Protein AF-A0A6L9QGD1-F1 (afdb_monomer)

Sequence (115 aa):
MTGPATRADLLSLTPDALAALANRGLVKRAAKDLDAGGGPAITAAPDGGIAGTFPDGTETCLPAGAGLEAATCSCAATGTCRHRICLVLAYQRTAAPAAEPDAEPEAEPEAPGAA

Radius of gyration: 17.48 Å; Cα contacts (8 Å, |Δi|>4): 150; chains: 1; bounding box: 62×41×40 Å

Organism: NCBI:txid453573

pLDDT: mean 80.17, std 17.99, range [36.47, 94.69]

InterPro domains:
  IPR007527 Zinc finger, SWIM-type [PS50966] (58-92)

Mean predicted aligned error: 9.85 Å

Solvent-accessible surface area (backbone atoms only — not comparable to full-atom values): 7129 Å² total; per-residue (Å²): 135,84,63,90,60,75,57,58,73,61,62,65,58,43,75,65,56,50,21,71,75,58,36,59,72,41,48,57,46,20,50,51,38,39,74,70,68,64,44,48,56,75,44,79,44,96,82,40,24,41,35,25,43,30,91,88,71,41,42,29,38,32,50,48,100,48,60,78,87,68,38,46,58,73,52,95,60,94,61,86,44,45,64,57,51,26,42,49,56,50,49,39,62,73,68,41,82,69,81,71,78,81,76,78,80,77,83,84,81,90,76,82,89,85,136

Nearest PDB structures (fol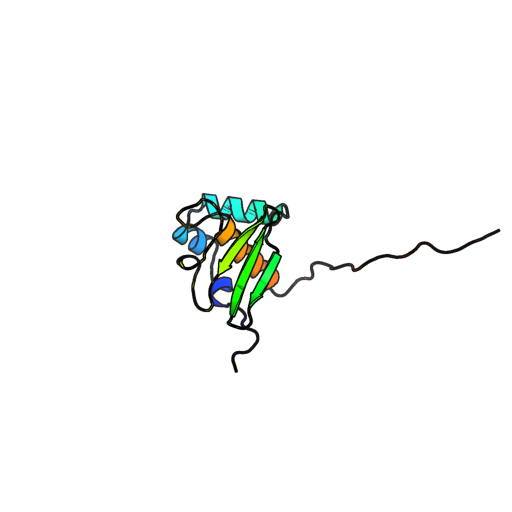dseek):
  4jpd-assembly1_A  TM=3.411E-01  e=5.677E-01  Burkholderia cenocepacia J2315
  2bsj-assembly1_B  TM=5.656E-01  e=4.329E+00  Yersinia enterocolitica
  6ugh-assembly1_B  TM=4.009E-01  e=3.579E+00  Homo sapiens
  2bsi-assembly1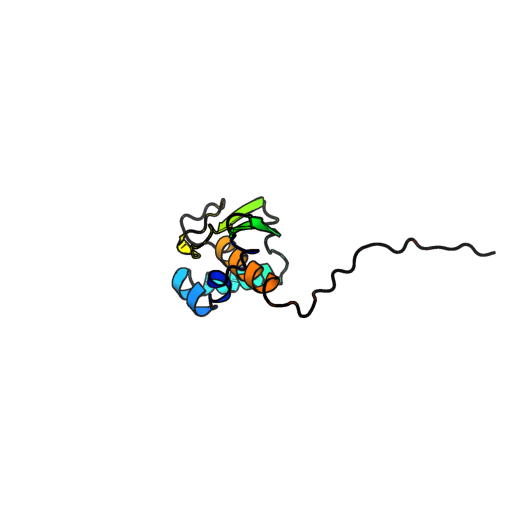_B  TM=5.046E-01  e=6.752E+00  Yersinia enterocolitica

Secondary structure (DSSP, 8-state):
---S---HHHHT--HHHHHHHS-HHHHHHHHHHHHTT-PPEEEE-TTS-EEEE-TTS-EEEE-TT--GGG-EESSS-SS--HHHHHHHHHHHHHHS--S----------------

Foldseek 3Di:
DCPQDPPVVLLPQDLVNVCVQPNNVLLVVLVVCVVVVQAFDWDQDPQRKIWTATPVRKIKIGGHPDDLQPIDIPDPDPGRGSNSSNSSVVSNQVSPPDPDPPPPDDDDDDDDDDD

Structure (mmCIF, N/CA/C/O backbone):
data_AF-A0A6L9QGD1-F1
#
_entry.id   AF-A0A6L9QGD1-F1
#
loop_
_atom_site.group_PDB
_atom_site.id
_atom_site.type_symbol
_atom_site.label_atom_id
_atom_site.label_alt_id
_atom_site.label_comp_id
_atom_site.label_asym_id
_atom_site.label_entity_id
_atom_site.label_seq_id
_atom_site.pdbx_PDB_ins_code
_atom_site.Cartn_x
_atom_site.Cartn_y
_atom_site.Cartn_z
_atom_site.occupancy
_atom_site.B_iso_or_equiv
_atom_site.auth_seq_id
_atom_site.auth_comp_id
_atom_site.auth_asym_id
_atom_site.auth_atom_id
_atom_site.pdbx_PDB_model_num
ATOM 1 N N . MET A 1 1 ? -7.883 -2.935 25.599 1.00 39.00 1 MET A N 1
ATOM 2 C CA . MET A 1 1 ? -6.556 -3.523 25.332 1.00 39.00 1 MET A CA 1
ATOM 3 C C . MET A 1 1 ? -6.607 -4.097 23.927 1.00 39.00 1 MET A C 1
ATOM 5 O O . MET A 1 1 ? -6.989 -5.246 23.758 1.00 39.00 1 MET A O 1
ATOM 9 N N . THR A 1 2 ? -6.379 -3.256 22.918 1.00 45.38 2 THR A N 1
ATOM 10 C CA . THR A 1 2 ? -6.384 -3.688 21.515 1.00 45.38 2 THR A CA 1
ATOM 11 C C . THR A 1 2 ? -5.089 -4.457 21.296 1.00 45.38 2 THR A C 1
ATOM 13 O O . THR A 1 2 ? -4.013 -3.884 21.443 1.00 45.38 2 THR A O 1
ATOM 16 N N . GLY A 1 3 ? -5.198 -5.772 21.085 1.00 41.16 3 GLY A N 1
ATOM 17 C CA . GLY A 1 3 ? -4.058 -6.643 20.788 1.00 41.16 3 GLY A CA 1
ATOM 18 C C . GLY A 1 3 ? -3.307 -6.189 19.529 1.00 41.16 3 GLY A C 1
ATOM 19 O O . GLY A 1 3 ? -3.805 -5.304 18.831 1.00 41.16 3 GLY A O 1
ATOM 20 N N . PRO A 1 4 ? -2.127 -6.767 19.234 1.00 49.53 4 PRO A N 1
ATOM 21 C CA . PRO A 1 4 ? -1.283 -6.346 18.115 1.00 49.53 4 PRO A CA 1
ATOM 22 C C . PRO A 1 4 ? -2.121 -6.350 16.835 1.00 49.53 4 PRO A C 1
ATOM 24 O O . PRO A 1 4 ? -2.580 -7.401 16.385 1.00 49.53 4 PRO A O 1
ATOM 27 N N . ALA A 1 5 ? -2.432 -5.149 16.344 1.00 60.94 5 ALA A N 1
ATOM 28 C CA . ALA A 1 5 ? -3.564 -4.927 15.460 1.00 60.94 5 ALA A CA 1
ATOM 29 C C . ALA A 1 5 ? -3.230 -5.417 14.050 1.00 60.94 5 ALA A C 1
ATOM 31 O O . ALA A 1 5 ? -2.750 -4.672 13.197 1.00 60.94 5 ALA A O 1
ATOM 32 N N . THR A 1 6 ? -3.481 -6.699 13.806 1.00 74.62 6 THR A N 1
ATOM 33 C CA . THR A 1 6 ? -3.590 -7.228 12.452 1.00 74.62 6 THR A CA 1
ATOM 34 C C . THR A 1 6 ? -4.725 -6.480 11.753 1.00 74.62 6 THR A C 1
ATOM 36 O O . THR A 1 6 ? -5.888 -6.540 12.156 1.00 74.62 6 THR A O 1
ATOM 39 N N . ARG A 1 7 ? -4.379 -5.709 10.720 1.00 84.06 7 ARG A N 1
ATOM 40 C CA . ARG A 1 7 ? -5.313 -4.903 9.927 1.00 84.06 7 ARG A CA 1
ATOM 41 C C . ARG A 1 7 ? -6.076 -5.807 8.969 1.00 84.06 7 ARG A C 1
ATOM 43 O O . ARG A 1 7 ? -5.760 -5.895 7.784 1.00 84.06 7 ARG A O 1
ATOM 50 N N . ALA A 1 8 ? -7.063 -6.524 9.502 1.00 83.62 8 ALA A N 1
ATOM 51 C CA . ALA A 1 8 ? -7.911 -7.433 8.733 1.00 83.62 8 ALA A CA 1
ATOM 52 C C . ALA A 1 8 ? -8.630 -6.720 7.573 1.00 83.62 8 ALA A C 1
ATOM 54 O O . ALA A 1 8 ? -8.834 -7.312 6.516 1.00 83.62 8 ALA A O 1
ATOM 55 N N . ASP A 1 9 ? -8.942 -5.433 7.739 1.00 86.12 9 ASP A N 1
ATOM 56 C CA . ASP A 1 9 ? -9.468 -4.565 6.688 1.00 86.12 9 ASP A CA 1
ATOM 57 C C . ASP A 1 9 ? -8.516 -4.487 5.488 1.00 86.12 9 ASP A C 1
ATOM 59 O O . ASP A 1 9 ? -8.946 -4.706 4.357 1.00 86.12 9 ASP A O 1
ATOM 63 N N . LEU A 1 10 ? -7.213 -4.297 5.718 1.00 86.19 10 LEU A N 1
ATOM 64 C CA . LEU A 1 10 ? -6.213 -4.327 4.651 1.00 86.19 10 LEU A CA 1
ATOM 65 C C . LEU A 1 10 ? -6.050 -5.722 4.047 1.00 86.19 10 LEU A C 1
ATOM 67 O O . LEU A 1 10 ? -5.909 -5.839 2.834 1.00 86.19 10 LEU A O 1
ATOM 71 N N . LEU A 1 11 ? -6.094 -6.778 4.862 1.00 87.44 11 LEU A N 1
ATOM 72 C CA . LEU A 1 11 ? -5.971 -8.163 4.386 1.00 87.44 11 LEU A CA 1
ATOM 73 C C . LEU A 1 11 ? -7.157 -8.605 3.524 1.00 87.44 11 LEU A C 1
ATOM 75 O O . LEU A 1 11 ? -7.002 -9.450 2.648 1.00 87.44 11 LEU A O 1
ATOM 79 N N . SER A 1 12 ? -8.326 -8.001 3.734 1.00 87.38 12 SER A N 1
ATOM 80 C CA . SER A 1 12 ? -9.536 -8.272 2.957 1.00 87.38 12 SER A CA 1
ATOM 81 C C . SER A 1 12 ? -9.554 -7.610 1.572 1.00 87.38 12 SER A C 1
ATOM 83 O O . SER A 1 12 ? -10.383 -7.964 0.730 1.00 87.38 12 SER A O 1
ATOM 85 N N . LEU A 1 13 ? -8.650 -6.655 1.307 1.00 88.38 13 LEU A N 1
ATOM 86 C CA . LEU A 1 13 ? -8.605 -5.932 0.036 1.00 88.38 13 LEU A CA 1
ATOM 87 C C . LEU A 1 13 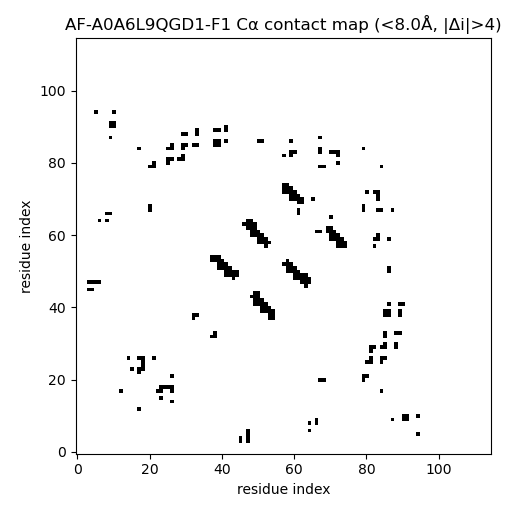? -8.107 -6.835 -1.096 1.00 88.38 13 LEU A C 1
ATOM 89 O O . LEU A 1 13 ? -6.918 -7.125 -1.221 1.00 88.38 13 LEU A O 1
ATOM 93 N N . THR A 1 14 ? -9.021 -7.235 -1.975 1.00 88.88 14 THR A N 1
ATOM 94 C CA . THR A 1 14 ? -8.683 -8.015 -3.168 1.00 88.88 14 THR A CA 1
ATOM 95 C C . THR A 1 14 ? -8.040 -7.140 -4.255 1.00 88.88 14 THR A C 1
ATOM 97 O O . THR A 1 14 ? -8.239 -5.920 -4.278 1.00 88.88 14 THR A O 1
ATOM 100 N N . PRO A 1 15 ? -7.319 -7.735 -5.224 1.00 86.69 15 PRO A N 1
ATOM 101 C CA . PRO A 1 15 ? -6.781 -6.995 -6.365 1.00 86.69 15 PRO A CA 1
ATOM 102 C C . PRO A 1 15 ? -7.845 -6.217 -7.153 1.00 86.69 15 PRO A C 1
ATOM 104 O O . PRO A 1 15 ? -7.571 -5.110 -7.614 1.00 86.69 15 PRO A O 1
ATOM 107 N N . ASP A 1 16 ? -9.058 -6.762 -7.294 1.00 88.81 16 ASP A N 1
ATOM 108 C CA . ASP A 1 16 ? -10.168 -6.065 -7.951 1.00 88.81 16 ASP A CA 1
ATOM 109 C C . ASP A 1 16 ? -10.727 -4.923 -7.086 1.00 88.81 16 ASP A C 1
ATOM 111 O O . ASP A 1 16 ? -11.021 -3.859 -7.629 1.00 88.81 16 ASP A O 1
ATOM 115 N N . ALA A 1 17 ? -10.784 -5.071 -5.755 1.00 90.25 17 ALA A N 1
ATOM 116 C CA . ALA A 1 17 ? -11.155 -3.973 -4.855 1.00 90.25 17 ALA A CA 1
ATOM 117 C C . ALA A 1 17 ? -10.142 -2.817 -4.926 1.00 90.25 17 ALA A C 1
ATOM 119 O O . ALA A 1 17 ? -10.521 -1.657 -5.086 1.00 90.25 17 ALA A O 1
ATOM 120 N N . LEU A 1 18 ? -8.841 -3.125 -4.911 1.00 90.19 18 LEU A N 1
ATOM 12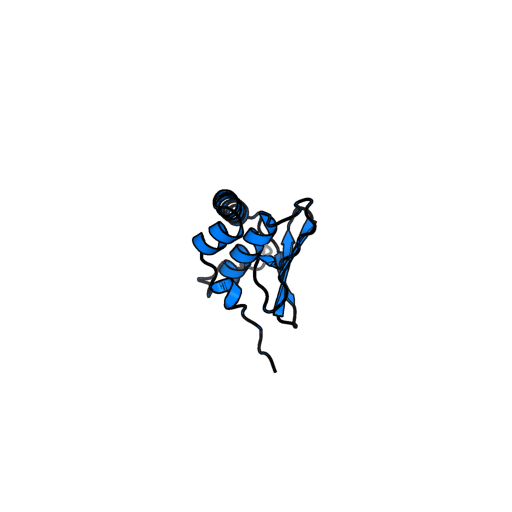1 C CA . LEU A 1 18 ? -7.781 -2.132 -5.116 1.00 90.19 18 LEU A CA 1
ATOM 122 C C . LEU A 1 18 ? -7.871 -1.478 -6.502 1.00 90.19 18 LEU A C 1
ATOM 124 O O . LEU A 1 18 ? -7.625 -0.280 -6.649 1.00 90.19 18 LEU A O 1
ATOM 128 N N . ALA A 1 19 ? -8.230 -2.250 -7.531 1.00 91.56 19 ALA A N 1
ATOM 129 C CA . ALA A 1 19 ? -8.397 -1.729 -8.882 1.00 91.56 19 ALA A CA 1
ATOM 130 C C . ALA A 1 19 ? -9.604 -0.788 -8.999 1.00 91.56 19 ALA A C 1
ATOM 132 O O . ALA A 1 19 ? -9.515 0.168 -9.766 1.00 91.56 19 ALA A O 1
ATOM 133 N N . ALA A 1 20 ? -10.679 -1.040 -8.245 1.00 90.31 20 ALA A N 1
ATOM 134 C CA . ALA A 1 20 ? -11.859 -0.183 -8.174 1.00 90.31 20 ALA A CA 1
ATOM 135 C C . ALA A 1 20 ? -11.597 1.125 -7.405 1.00 90.31 20 ALA A C 1
ATOM 137 O O . ALA A 1 20 ? -12.087 2.172 -7.815 1.00 90.31 20 ALA A O 1
ATOM 138 N N . LEU A 1 21 ? -10.799 1.079 -6.331 1.00 87.38 21 LEU A N 1
ATOM 139 C CA . LEU A 1 21 ? -10.432 2.257 -5.524 1.00 87.38 21 LEU A CA 1
ATOM 140 C C . LEU A 1 21 ? -9.369 3.150 -6.181 1.00 87.38 21 LEU A C 1
ATOM 142 O O . LEU A 1 21 ? -9.263 4.338 -5.880 1.00 87.38 21 LEU A O 1
ATOM 146 N N . ALA A 1 22 ? -8.527 2.569 -7.032 1.00 87.50 22 ALA A N 1
ATOM 147 C CA . ALA A 1 22 ? -7.452 3.272 -7.714 1.00 87.50 22 ALA A CA 1
ATOM 148 C C . ALA A 1 22 ? -7.617 3.142 -9.226 1.00 87.50 22 ALA A C 1
ATOM 150 O O . ALA A 1 22 ? -8.364 3.889 -9.838 1.00 87.50 22 ALA A O 1
ATOM 151 N N . ASN A 1 23 ? -6.873 2.214 -9.831 1.00 89.56 23 ASN A N 1
ATOM 152 C CA . ASN A 1 23 ? -6.961 1.821 -11.230 1.00 89.56 23 ASN A CA 1
ATOM 153 C C . ASN A 1 23 ? -6.198 0.506 -11.416 1.00 89.56 23 ASN A C 1
ATOM 155 O O . ASN A 1 23 ? -5.099 0.341 -10.876 1.00 89.56 23 ASN A O 1
ATOM 159 N N . ARG A 1 24 ? -6.692 -0.397 -12.274 1.00 91.56 24 ARG A N 1
ATOM 160 C CA . ARG A 1 24 ? -6.057 -1.711 -12.530 1.00 91.56 24 ARG A CA 1
ATOM 161 C C . ARG A 1 24 ? -4.584 -1.600 -12.955 1.00 91.56 24 ARG A C 1
ATOM 163 O O . ARG A 1 24 ? -3.761 -2.432 -12.584 1.00 91.56 24 ARG A O 1
ATOM 170 N N . GLY A 1 25 ? -4.234 -0.551 -13.705 1.00 93.38 25 GLY A N 1
ATOM 171 C CA . GLY A 1 25 ? -2.856 -0.285 -14.135 1.00 93.38 25 GLY A CA 1
ATOM 172 C C . GLY A 1 25 ? -1.917 0.179 -13.014 1.00 93.38 25 GLY A C 1
ATOM 173 O O . GLY A 1 25 ? -0.710 -0.038 -13.110 1.00 93.38 25 GLY A O 1
ATOM 174 N N . LEU A 1 26 ? -2.435 0.808 -11.954 1.00 91.38 26 LEU A N 1
ATOM 175 C CA . LEU A 1 26 ? -1.638 1.159 -10.774 1.00 91.38 26 LEU A CA 1
ATOM 176 C C . LEU A 1 26 ? -1.385 -0.075 -9.911 1.00 91.38 26 LEU A C 1
ATOM 178 O O . LEU A 1 26 ? -0.247 -0.292 -9.514 1.00 91.38 26 LEU A O 1
ATOM 182 N N . VAL A 1 27 ? -2.404 -0.918 -9.714 1.00 93.25 27 VAL A N 1
ATOM 183 C CA . VAL A 1 27 ? -2.279 -2.173 -8.955 1.00 93.25 27 VAL A CA 1
ATOM 184 C C . VAL A 1 27 ? -1.233 -3.095 -9.575 1.00 93.25 27 VAL A C 1
ATOM 186 O O . VAL A 1 27 ? -0.326 -3.545 -8.885 1.00 93.25 27 VAL A O 1
ATOM 189 N N . LYS A 1 28 ? -1.291 -3.311 -10.896 1.00 93.31 28 LYS A N 1
ATOM 190 C CA . LYS A 1 28 ? -0.301 -4.142 -11.602 1.00 93.31 28 LYS A CA 1
ATOM 191 C C . LYS A 1 28 ? 1.128 -3.612 -11.474 1.00 93.31 28 LYS A C 1
ATOM 193 O O . LYS A 1 28 ? 2.052 -4.400 -11.321 1.00 93.31 28 LYS A O 1
ATOM 198 N N . ARG A 1 29 ? 1.314 -2.290 -11.567 1.00 91.38 29 ARG A N 1
ATOM 199 C CA . ARG A 1 29 ? 2.640 -1.669 -11.429 1.00 91.38 29 ARG A CA 1
ATOM 200 C C . ARG A 1 29 ? 3.157 -1.761 -9.999 1.00 91.38 29 ARG A C 1
ATOM 202 O O . ARG A 1 29 ? 4.285 -2.180 -9.820 1.00 91.38 29 ARG A O 1
ATOM 209 N N . ALA A 1 30 ? 2.316 -1.469 -9.010 1.00 92.44 30 ALA A N 1
ATOM 210 C CA . ALA A 1 30 ? 2.665 -1.606 -7.599 1.00 92.44 30 ALA A CA 1
ATOM 211 C C . ALA A 1 30 ? 3.068 -3.045 -7.239 1.00 92.44 30 ALA A C 1
ATOM 213 O O . ALA A 1 30 ? 4.083 -3.237 -6.583 1.00 92.44 30 ALA A O 1
ATOM 214 N N . ALA A 1 31 ? 2.320 -4.048 -7.714 1.00 91.75 31 ALA A N 1
ATOM 215 C CA . ALA A 1 31 ? 2.673 -5.454 -7.522 1.00 91.75 31 ALA A CA 1
ATOM 216 C C . ALA A 1 31 ? 4.028 -5.793 -8.161 1.00 91.75 31 ALA A C 1
ATOM 218 O O . ALA A 1 31 ? 4.885 -6.368 -7.505 1.00 91.75 31 ALA A O 1
ATOM 219 N N . LYS A 1 32 ? 4.253 -5.358 -9.408 1.00 92.19 32 LYS A N 1
ATOM 220 C CA . LYS A 1 32 ? 5.520 -5.590 -10.110 1.00 92.19 32 LYS A CA 1
ATOM 221 C C . LYS A 1 32 ? 6.710 -4.917 -9.417 1.00 92.19 32 LYS A C 1
ATOM 223 O O . LYS A 1 32 ? 7.771 -5.524 -9.334 1.00 92.19 32 LYS A O 1
ATOM 228 N N . ASP A 1 33 ? 6.542 -3.686 -8.940 1.00 89.75 33 ASP A N 1
ATOM 229 C CA . ASP A 1 33 ? 7.584 -2.960 -8.205 1.00 89.75 33 ASP A CA 1
ATOM 230 C C . ASP A 1 33 ? 7.909 -3.676 -6.886 1.00 89.75 33 ASP A C 1
ATOM 232 O O . ASP A 1 33 ? 9.077 -3.831 -6.540 1.00 89.75 33 ASP A O 1
ATOM 236 N N . LEU A 1 34 ? 6.884 -4.178 -6.189 1.00 90.12 34 LEU A N 1
ATOM 237 C CA . LEU A 1 34 ? 7.043 -4.970 -4.972 1.00 90.12 34 LEU A CA 1
ATOM 238 C C . LEU A 1 34 ? 7.768 -6.299 -5.236 1.00 90.12 34 LEU A C 1
ATOM 240 O O . LEU A 1 34 ? 8.682 -6.649 -4.496 1.00 90.12 34 LEU A O 1
ATOM 244 N N . ASP A 1 35 ? 7.404 -7.014 -6.303 1.00 89.94 35 ASP A N 1
ATOM 245 C CA . ASP A 1 35 ? 8.071 -8.254 -6.727 1.00 89.94 35 ASP A CA 1
ATOM 246 C C . ASP A 1 35 ? 9.524 -8.027 -7.157 1.00 89.94 35 ASP A C 1
ATOM 248 O O . ASP A 1 35 ? 10.366 -8.905 -6.988 1.00 89.94 35 ASP A O 1
ATOM 252 N N . ALA A 1 36 ? 9.837 -6.841 -7.679 1.00 90.06 36 ALA A N 1
ATOM 253 C CA . ALA A 1 36 ? 11.193 -6.440 -8.034 1.00 90.06 36 ALA A CA 1
ATOM 254 C C . ALA A 1 36 ? 12.042 -6.000 -6.822 1.00 90.06 36 ALA A C 1
ATOM 256 O O . ALA A 1 36 ? 13.166 -5.540 -7.011 1.00 90.06 36 ALA A O 1
ATOM 257 N N . GLY A 1 37 ? 11.518 -6.095 -5.594 1.00 87.62 37 GLY A N 1
ATOM 258 C CA . GLY A 1 37 ? 12.214 -5.664 -4.378 1.00 87.62 37 GLY A CA 1
ATOM 259 C C . GLY A 1 37 ? 12.139 -4.157 -4.107 1.00 87.62 37 GLY A C 1
ATOM 260 O O . GLY A 1 37 ? 12.763 -3.673 -3.170 1.00 87.62 37 GLY A O 1
ATOM 261 N N . GLY A 1 38 ? 11.346 -3.402 -4.873 1.00 87.56 38 GLY A N 1
ATOM 262 C CA . GLY A 1 38 ? 11.077 -1.974 -4.656 1.00 87.56 38 GLY A CA 1
ATOM 263 C C . GLY A 1 38 ? 9.987 -1.698 -3.613 1.00 87.56 38 GLY A C 1
ATOM 264 O O . GLY A 1 38 ? 9.314 -0.667 -3.682 1.00 87.56 38 GLY A O 1
ATOM 265 N N . GLY A 1 39 ? 9.751 -2.640 -2.698 1.00 88.75 39 GLY A N 1
ATOM 266 C CA . GLY A 1 39 ? 8.747 -2.523 -1.645 1.00 88.75 39 GLY A CA 1
ATOM 267 C C . GLY A 1 39 ? 9.144 -1.540 -0.537 1.00 88.75 39 GLY A C 1
ATOM 268 O O . GLY A 1 39 ? 10.325 -1.231 -0.376 1.00 88.75 39 GLY A O 1
ATOM 269 N N . PRO A 1 40 ? 8.173 -1.042 0.246 1.00 93.00 40 PRO A N 1
ATOM 270 C CA . PRO A 1 40 ? 8.461 -0.232 1.420 1.00 93.00 40 PRO A CA 1
ATOM 271 C C . PRO A 1 40 ? 8.895 -1.088 2.616 1.00 93.00 40 PRO A C 1
ATOM 273 O O . PRO A 1 40 ? 8.408 -2.203 2.805 1.00 93.00 40 PRO A O 1
ATOM 276 N N . ALA A 1 41 ? 9.726 -0.517 3.484 1.00 91.75 41 ALA A N 1
ATOM 277 C CA . ALA A 1 41 ? 9.917 -1.008 4.841 1.00 91.75 41 ALA A CA 1
ATOM 278 C C . ALA A 1 41 ? 8.663 -0.690 5.668 1.00 91.75 41 ALA A C 1
ATOM 280 O O . ALA A 1 41 ? 8.301 0.480 5.821 1.00 91.75 41 ALA A O 1
ATOM 281 N N . ILE A 1 42 ? 7.978 -1.728 6.152 1.00 90.94 42 ILE A N 1
ATOM 282 C CA . ILE A 1 42 ? 6.705 -1.600 6.867 1.00 90.94 42 ILE A CA 1
ATOM 283 C C . ILE A 1 42 ? 6.949 -1.446 8.364 1.00 90.94 42 ILE A C 1
ATOM 285 O O . ILE A 1 42 ? 7.604 -2.282 8.982 1.00 90.94 42 ILE A O 1
ATOM 289 N N . THR A 1 43 ? 6.317 -0.436 8.953 1.00 89.81 43 THR A N 1
ATOM 290 C CA . THR A 1 43 ? 6.311 -0.192 10.394 1.00 89.81 43 THR A CA 1
ATOM 291 C C . THR A 1 43 ? 4.871 -0.126 10.884 1.00 89.81 43 THR A C 1
ATOM 293 O O . THR A 1 43 ? 4.107 0.753 10.481 1.00 89.81 43 THR A O 1
ATOM 296 N N . ALA A 1 44 ? 4.486 -1.053 11.760 1.00 87.25 44 ALA A N 1
ATOM 297 C CA . ALA A 1 44 ? 3.190 -1.014 12.427 1.00 87.25 44 ALA A CA 1
ATOM 298 C C . ALA A 1 44 ? 3.269 -0.117 13.669 1.00 87.25 44 ALA A C 1
ATOM 300 O O . ALA A 1 44 ? 4.085 -0.339 14.564 1.00 87.25 44 ALA A O 1
ATOM 301 N N . ALA A 1 45 ? 2.419 0.900 13.717 1.00 84.00 45 ALA A N 1
ATOM 302 C CA . ALA A 1 45 ? 2.290 1.798 14.847 1.00 84.00 45 ALA A CA 1
ATOM 303 C C . ALA A 1 45 ? 1.388 1.179 15.939 1.00 84.00 45 ALA A C 1
ATOM 305 O O . ALA A 1 45 ? 0.492 0.381 15.642 1.00 84.00 45 ALA A O 1
ATOM 306 N N . PRO A 1 46 ? 1.606 1.523 17.223 1.00 77.50 46 PRO A N 1
ATOM 307 C CA . PRO A 1 46 ? 0.874 0.937 18.352 1.00 77.50 46 PRO A CA 1
ATOM 308 C C . PRO A 1 46 ? -0.612 1.328 18.397 1.00 77.50 46 PRO A C 1
ATOM 310 O O . PRO A 1 46 ? -1.402 0.674 19.072 1.00 77.50 46 PRO A O 1
ATOM 313 N N . ASP A 1 47 ? -0.997 2.381 17.679 1.00 80.94 47 ASP A N 1
ATOM 314 C CA . ASP A 1 47 ? -2.382 2.803 17.464 1.00 80.94 47 ASP A CA 1
ATOM 315 C C . ASP A 1 47 ? -3.105 1.975 16.382 1.00 80.94 47 ASP A C 1
ATOM 317 O O . ASP A 1 47 ? -4.313 2.124 16.201 1.00 80.94 47 ASP A O 1
ATOM 321 N N . GLY A 1 48 ? -2.388 1.082 15.686 1.00 82.06 48 GLY A N 1
ATOM 322 C CA . GLY A 1 48 ? -2.889 0.274 14.574 1.00 82.06 48 GLY A CA 1
ATOM 323 C C . GLY A 1 48 ? -2.676 0.906 13.196 1.00 82.06 48 GLY A C 1
ATOM 324 O O . GLY A 1 48 ? -3.178 0.373 12.206 1.00 82.06 48 GLY A O 1
ATOM 325 N N . GLY A 1 49 ? -1.962 2.032 13.104 1.00 89.12 49 GLY A N 1
ATOM 326 C CA . GLY A 1 49 ? -1.542 2.610 11.831 1.00 89.12 49 GLY A CA 1
ATOM 327 C C . GLY A 1 49 ? -0.433 1.786 11.172 1.00 89.12 49 GLY A C 1
ATOM 328 O O . GLY A 1 49 ? 0.378 1.163 11.850 1.00 89.12 49 GLY A O 1
ATOM 329 N N . ILE A 1 50 ? -0.374 1.783 9.842 1.00 91.44 50 ILE A N 1
ATOM 330 C CA . ILE A 1 50 ? 0.698 1.133 9.080 1.00 91.44 50 ILE A CA 1
ATOM 331 C C . ILE A 1 50 ? 1.454 2.202 8.296 1.00 91.44 50 ILE A C 1
ATOM 333 O O . ILE A 1 50 ? 0.882 2.855 7.426 1.00 91.44 50 ILE A O 1
ATOM 337 N N . ALA A 1 51 ? 2.737 2.376 8.586 1.00 92.19 51 ALA A N 1
ATOM 338 C CA . ALA A 1 51 ? 3.628 3.247 7.834 1.00 92.19 51 ALA A CA 1
ATOM 339 C C . ALA A 1 51 ? 4.530 2.421 6.909 1.00 92.19 51 ALA A C 1
ATOM 341 O O . ALA A 1 51 ? 4.860 1.273 7.204 1.00 92.19 51 ALA A O 1
ATOM 342 N N . GLY A 1 52 ? 4.917 3.008 5.782 1.00 93.06 52 GLY A N 1
ATOM 343 C CA . GLY A 1 52 ? 5.788 2.406 4.786 1.00 93.06 52 GLY A CA 1
ATOM 344 C C . GLY A 1 52 ? 6.793 3.411 4.253 1.00 93.06 52 GLY A C 1
ATOM 345 O O . GLY A 1 52 ? 6.382 4.420 3.674 1.00 93.06 52 GLY A O 1
ATOM 346 N N . THR A 1 53 ? 8.081 3.113 4.392 1.00 94.69 53 THR A N 1
ATOM 347 C CA . THR A 1 53 ? 9.171 3.940 3.855 1.00 94.69 53 THR A CA 1
ATOM 348 C C . THR A 1 53 ? 9.804 3.243 2.659 1.00 94.69 53 THR A C 1
ATOM 350 O O . THR A 1 53 ? 10.331 2.140 2.778 1.00 94.69 53 THR A O 1
ATOM 353 N N . PHE A 1 54 ? 9.730 3.870 1.491 1.00 92.56 54 PHE A N 1
ATOM 354 C CA . PHE A 1 54 ? 10.296 3.354 0.249 1.00 92.56 54 PHE A CA 1
ATOM 355 C C . PHE A 1 54 ? 11.789 3.687 0.129 1.00 92.56 54 PHE A C 1
ATOM 357 O O . PHE A 1 54 ? 12.246 4.689 0.683 1.00 92.56 54 PHE A O 1
ATOM 364 N N . PRO A 1 55 ? 12.556 2.905 -0.653 1.00 87.94 55 PRO A N 1
ATOM 365 C CA . PRO A 1 55 ? 13.977 3.173 -0.893 1.00 87.94 55 PRO A CA 1
ATOM 366 C C . PRO A 1 55 ? 14.233 4.489 -1.645 1.00 87.94 55 PRO A C 1
ATOM 368 O O . PRO A 1 55 ? 15.340 5.014 -1.606 1.00 87.94 55 PRO A O 1
ATOM 371 N N . ASP A 1 56 ? 13.215 5.041 -2.312 1.00 86.88 56 ASP A N 1
ATOM 372 C CA . ASP A 1 56 ? 13.267 6.355 -2.962 1.00 86.88 56 ASP A CA 1
ATOM 373 C C . ASP A 1 56 ? 13.056 7.530 -1.980 1.00 86.88 56 ASP A C 1
ATOM 375 O O . ASP A 1 56 ? 13.055 8.686 -2.401 1.00 86.88 56 ASP A O 1
ATOM 379 N N . GLY A 1 57 ? 12.882 7.247 -0.682 1.00 90.19 57 GLY A N 1
ATOM 380 C CA . GLY A 1 57 ? 12.587 8.234 0.359 1.00 90.19 57 GLY A CA 1
ATOM 381 C C . GLY A 1 57 ? 11.109 8.618 0.453 1.00 90.19 57 GLY A C 1
ATOM 382 O O . GLY A 1 57 ? 10.751 9.475 1.258 1.00 90.19 57 GLY A O 1
ATOM 383 N N . THR A 1 58 ? 10.231 8.005 -0.348 1.00 93.94 58 THR A N 1
ATOM 384 C CA . THR A 1 58 ? 8.789 8.234 -0.242 1.00 93.94 58 THR A CA 1
ATOM 385 C C . THR A 1 58 ? 8.255 7.589 1.029 1.00 93.94 58 THR A C 1
ATOM 387 O O . THR A 1 58 ? 8.506 6.419 1.310 1.00 93.94 58 THR A O 1
ATOM 390 N N . GLU A 1 59 ? 7.441 8.330 1.764 1.00 94.50 59 GLU A N 1
ATOM 391 C CA . GLU A 1 59 ? 6.795 7.864 2.980 1.00 94.50 59 GLU A CA 1
ATOM 392 C C . GLU A 1 59 ? 5.297 7.758 2.740 1.00 94.50 59 GLU A C 1
ATOM 394 O O . GLU A 1 59 ? 4.652 8.651 2.184 1.00 94.50 59 GLU A O 1
ATOM 399 N N . THR A 1 60 ? 4.737 6.634 3.159 1.00 94.19 60 THR A N 1
ATOM 400 C CA . THR A 1 60 ? 3.313 6.331 3.066 1.00 94.19 60 THR A CA 1
ATOM 401 C C . THR A 1 60 ? 2.782 5.974 4.432 1.00 94.19 60 THR A C 1
ATOM 403 O O . THR A 1 60 ? 3.451 5.291 5.200 1.00 94.19 60 THR A O 1
ATOM 406 N N . CYS A 1 61 ? 1.574 6.425 4.741 1.00 92.94 61 CYS A N 1
ATOM 407 C CA . CYS A 1 61 ? 0.932 6.110 6.004 1.00 92.94 61 CYS A CA 1
ATOM 408 C C . CYS A 1 61 ? -0.530 5.745 5.773 1.00 92.94 61 CYS A C 1
ATOM 410 O O . CYS A 1 61 ? -1.253 6.384 5.010 1.00 92.94 61 CYS A O 1
ATOM 412 N N . LEU A 1 62 ? -0.948 4.680 6.435 1.00 91.94 62 LEU A N 1
ATOM 413 C CA . LEU A 1 62 ? -2.285 4.126 6.434 1.00 91.94 62 LEU A CA 1
ATOM 414 C C . LEU A 1 62 ? -2.820 4.224 7.870 1.00 91.94 62 LEU A C 1
ATOM 416 O O . LEU A 1 62 ? -2.417 3.418 8.712 1.00 91.94 62 LEU A O 1
ATOM 420 N N . PRO A 1 63 ? -3.696 5.196 8.171 1.00 89.56 63 PRO A N 1
ATOM 421 C CA . PRO A 1 63 ? -4.208 5.375 9.522 1.00 89.56 63 PRO A CA 1
ATOM 422 C C . PRO A 1 63 ? -5.055 4.180 9.980 1.00 89.56 63 PRO A C 1
ATOM 424 O O . PRO A 1 63 ? -5.691 3.493 9.173 1.00 89.56 63 PRO A O 1
ATOM 427 N N . ALA A 1 64 ? -5.060 3.944 11.293 1.00 87.00 64 ALA A N 1
ATOM 428 C CA . ALA A 1 64 ? -5.780 2.839 11.913 1.00 87.00 64 ALA A CA 1
ATOM 429 C C . ALA A 1 64 ? -7.285 2.900 11.609 1.00 87.00 64 ALA A C 1
ATOM 431 O O . ALA A 1 64 ? -7.909 3.957 11.698 1.00 87.00 64 ALA A O 1
ATOM 432 N N . GLY A 1 65 ? -7.876 1.757 11.252 1.00 81.56 65 GLY A N 1
ATOM 433 C CA . GLY A 1 65 ? -9.313 1.649 10.978 1.00 81.56 65 GLY A CA 1
ATOM 434 C C . GLY A 1 65 ? -9.782 2.347 9.696 1.00 81.56 65 GLY A C 1
ATOM 435 O O . GLY A 1 65 ? -10.986 2.415 9.457 1.00 81.56 65 GLY A O 1
ATOM 436 N N . ALA A 1 66 ? -8.861 2.849 8.868 1.00 83.50 66 ALA A N 1
ATOM 437 C CA . ALA A 1 66 ? -9.185 3.495 7.604 1.00 83.50 66 ALA A CA 1
ATOM 438 C C . ALA A 1 66 ? -8.595 2.745 6.399 1.00 83.50 66 ALA A C 1
ATOM 440 O O . ALA A 1 66 ? -7.486 2.199 6.459 1.00 83.50 66 ALA A O 1
ATOM 441 N N . GLY A 1 67 ? -9.349 2.730 5.298 1.00 83.75 67 GLY A N 1
ATOM 442 C CA . GLY A 1 67 ? -8.955 2.089 4.045 1.00 83.75 67 GLY A CA 1
ATOM 443 C C . GLY A 1 67 ? -7.956 2.907 3.219 1.00 83.75 67 GLY A C 1
ATOM 444 O O . GLY A 1 67 ? -7.465 3.956 3.637 1.00 83.75 67 GLY A O 1
ATOM 445 N N . LEU A 1 68 ? -7.685 2.433 1.998 1.00 87.56 68 LEU A N 1
ATOM 446 C CA . LEU A 1 68 ? -6.726 3.040 1.064 1.00 87.56 68 LEU A CA 1
ATOM 447 C C . LEU A 1 68 ? -7.021 4.519 0.744 1.00 87.56 68 LEU A C 1
ATOM 449 O O . LEU A 1 68 ? -6.102 5.288 0.478 1.00 87.56 68 LEU A O 1
ATOM 453 N N . GLU A 1 69 ? -8.288 4.922 0.779 1.00 86.69 69 GLU A N 1
ATOM 454 C CA . GLU A 1 69 ? -8.731 6.290 0.476 1.00 86.69 69 GLU A CA 1
ATOM 455 C C . GLU A 1 69 ? -8.198 7.322 1.480 1.00 86.69 69 GLU A C 1
ATOM 457 O O . GLU A 1 69 ? -7.868 8.442 1.096 1.00 86.69 69 GLU A O 1
ATOM 462 N N . ALA A 1 70 ? -8.048 6.929 2.749 1.00 88.44 70 ALA A N 1
ATOM 463 C CA . ALA A 1 70 ? -7.500 7.775 3.810 1.00 88.44 70 ALA A CA 1
ATOM 464 C C . ALA A 1 70 ? -5.967 7.699 3.908 1.00 88.44 70 ALA A C 1
ATOM 466 O O . ALA A 1 70 ? -5.366 8.361 4.755 1.00 88.44 70 ALA A O 1
ATOM 467 N N . ALA A 1 71 ? -5.326 6.877 3.073 1.00 90.94 71 ALA A N 1
ATOM 468 C CA . ALA A 1 71 ? -3.881 6.744 3.069 1.00 90.94 71 ALA A CA 1
ATOM 469 C C . ALA A 1 71 ? -3.225 8.052 2.619 1.00 90.94 71 ALA A C 1
ATOM 471 O O . ALA A 1 71 ? -3.653 8.679 1.648 1.00 90.94 71 ALA A O 1
ATOM 472 N N . THR A 1 72 ? -2.134 8.427 3.270 1.00 92.50 72 THR A N 1
ATOM 473 C CA . THR A 1 72 ? -1.306 9.566 2.887 1.00 92.50 72 THR A CA 1
ATOM 474 C C . THR A 1 72 ? -0.014 9.078 2.244 1.00 92.50 72 THR A C 1
ATOM 476 O O . THR A 1 72 ? 0.440 7.951 2.450 1.00 92.50 72 THR A O 1
ATOM 479 N N . CYS A 1 73 ? 0.549 9.906 1.369 1.00 94.31 73 CYS A N 1
ATOM 480 C CA . CYS A 1 73 ? 1.829 9.645 0.725 1.00 94.31 73 CYS A CA 1
ATOM 481 C C . CYS A 1 73 ? 2.547 10.973 0.513 1.00 94.31 73 CYS A C 1
ATOM 483 O O . CYS A 1 73 ? 1.894 11.932 0.103 1.00 94.31 73 CYS A O 1
ATOM 485 N N . SER A 1 74 ? 3.857 11.018 0.752 1.00 93.75 74 SER A N 1
ATOM 486 C CA . SER A 1 74 ? 4.688 12.203 0.508 1.00 93.75 74 SER A CA 1
ATOM 487 C C . SER A 1 74 ? 5.045 12.417 -0.972 1.00 93.75 74 SER A C 1
ATOM 489 O O . SER A 1 74 ? 5.668 13.417 -1.318 1.00 93.75 74 SER A O 1
ATOM 491 N N . CYS A 1 75 ? 4.636 11.513 -1.872 1.00 92.31 75 CYS A N 1
ATOM 492 C CA . CYS A 1 75 ? 4.848 11.678 -3.311 1.00 92.31 75 CYS A CA 1
ATOM 493 C C . CYS A 1 75 ? 4.027 12.847 -3.894 1.00 92.31 75 CYS A C 1
ATOM 495 O O . CYS A 1 75 ? 2.987 13.223 -3.359 1.00 92.31 75 CYS A O 1
ATOM 497 N N . ALA A 1 76 ? 4.413 13.340 -5.074 1.00 88.56 76 ALA A N 1
ATOM 498 C CA . ALA A 1 76 ? 3.734 14.445 -5.764 1.00 88.56 76 ALA A CA 1
ATOM 499 C C . ALA A 1 76 ? 2.317 14.125 -6.304 1.00 88.56 76 ALA A C 1
ATOM 501 O O . ALA A 1 76 ? 1.691 14.974 -6.939 1.00 88.56 76 ALA A O 1
ATOM 502 N N . ALA A 1 77 ? 1.805 12.905 -6.113 1.00 87.88 77 ALA A N 1
ATOM 503 C CA . ALA A 1 77 ? 0.472 12.535 -6.578 1.00 87.88 77 ALA A CA 1
ATOM 504 C C . ALA A 1 77 ? -0.617 13.131 -5.673 1.00 87.88 77 ALA A C 1
ATOM 506 O O . ALA A 1 77 ? -0.590 12.976 -4.455 1.00 87.88 77 ALA A O 1
ATOM 507 N N . THR A 1 78 ? -1.635 13.738 -6.281 1.00 82.56 78 THR A N 1
ATOM 508 C CA . THR A 1 78 ? -2.762 14.379 -5.581 1.00 82.56 78 THR A CA 1
ATOM 509 C C . THR A 1 78 ? -3.855 13.407 -5.125 1.00 82.56 78 THR A C 1
ATOM 511 O O . THR A 1 78 ? -4.818 13.818 -4.486 1.00 82.56 78 THR A O 1
ATOM 514 N N . GLY A 1 79 ? -3.720 12.115 -5.430 1.00 85.81 79 GLY A N 1
ATOM 515 C CA . GLY A 1 79 ? -4.698 11.082 -5.095 1.00 85.81 79 GLY A CA 1
ATOM 516 C C . GLY A 1 79 ? -4.041 9.726 -4.861 1.00 85.81 79 GLY A C 1
ATOM 517 O O . GLY A 1 79 ? -2.877 9.640 -4.462 1.00 85.81 79 GLY A O 1
ATOM 518 N N . THR A 1 80 ? -4.781 8.649 -5.122 1.00 89.94 80 THR A N 1
ATOM 519 C CA . THR A 1 80 ? -4.264 7.290 -4.947 1.00 89.94 80 THR A CA 1
ATOM 520 C C . THR A 1 80 ? -3.100 7.021 -5.900 1.00 89.94 80 THR A C 1
ATOM 522 O O . THR A 1 80 ? -3.236 7.099 -7.121 1.00 89.94 80 THR A O 1
ATOM 525 N N . CYS A 1 81 ? -1.941 6.686 -5.338 1.00 93.00 81 CYS A N 1
ATOM 526 C CA . CYS A 1 81 ? -0.705 6.459 -6.076 1.00 93.00 81 CYS A CA 1
ATOM 527 C C . CYS A 1 81 ? -0.224 5.008 -5.959 1.00 93.00 81 CYS A C 1
ATOM 529 O O . CYS A 1 81 ? -0.730 4.224 -5.151 1.00 93.00 81 CYS A O 1
ATOM 531 N N . ARG A 1 82 ? 0.794 4.654 -6.756 1.00 91.56 82 ARG A N 1
ATOM 532 C CA . ARG A 1 82 ? 1.401 3.314 -6.713 1.00 91.56 82 ARG A CA 1
ATOM 533 C C . ARG A 1 82 ? 1.962 2.974 -5.331 1.00 91.56 82 ARG A C 1
ATOM 535 O O . ARG A 1 82 ? 1.838 1.832 -4.917 1.00 91.56 82 ARG A O 1
ATOM 542 N N . HIS A 1 83 ? 2.513 3.953 -4.610 1.00 93.88 83 HIS A N 1
ATOM 543 C CA . HIS A 1 83 ? 3.128 3.743 -3.298 1.00 93.88 83 HIS A CA 1
ATOM 544 C C . HIS A 1 83 ? 2.098 3.322 -2.246 1.00 93.88 83 HIS A C 1
ATOM 546 O O . HIS A 1 83 ? 2.320 2.350 -1.537 1.00 93.88 83 HIS A O 1
ATOM 552 N N . ARG A 1 84 ? 0.924 3.970 -2.204 1.00 93.94 84 ARG A N 1
ATOM 553 C CA . ARG A 1 84 ? -0.161 3.594 -1.276 1.00 93.94 84 ARG A CA 1
ATOM 554 C C . ARG A 1 84 ? -0.655 2.166 -1.530 1.00 93.94 84 ARG A C 1
ATOM 556 O O . ARG A 1 84 ? -0.863 1.411 -0.588 1.00 93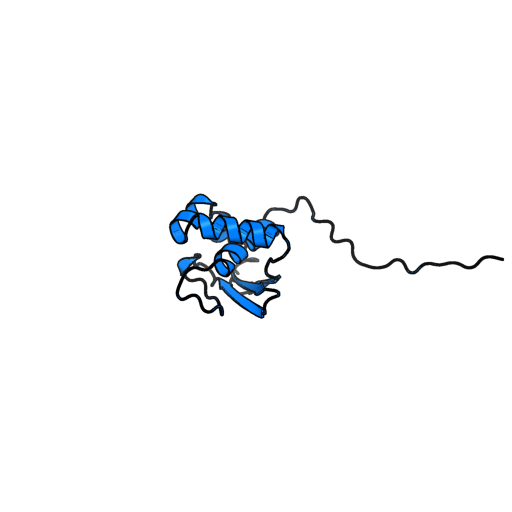.94 84 ARG A O 1
ATOM 563 N N . ILE A 1 85 ? -0.808 1.782 -2.801 1.00 93.88 85 ILE A N 1
ATOM 564 C CA . ILE A 1 85 ? -1.206 0.415 -3.173 1.00 93.88 85 ILE A CA 1
ATOM 565 C C . ILE A 1 85 ? -0.098 -0.581 -2.819 1.00 93.88 85 ILE A C 1
ATOM 567 O O . ILE A 1 85 ? -0.379 -1.637 -2.264 1.00 93.88 85 ILE A O 1
ATOM 571 N N . CYS A 1 86 ? 1.154 -0.235 -3.117 1.00 93.75 86 CYS A N 1
ATOM 572 C CA . CYS A 1 86 ? 2.311 -1.068 -2.817 1.00 93.75 86 CYS A CA 1
ATOM 573 C C . CYS A 1 86 ? 2.440 -1.311 -1.308 1.00 93.75 86 CYS A C 1
ATOM 575 O O . CYS A 1 86 ? 2.668 -2.446 -0.914 1.00 93.75 86 CYS A O 1
ATOM 577 N N . LEU A 1 87 ? 2.172 -0.307 -0.463 1.00 93.25 87 LEU A N 1
ATOM 578 C CA . LEU A 1 87 ? 2.128 -0.480 0.990 1.00 93.25 87 LEU A CA 1
ATOM 579 C C . LEU A 1 87 ? 1.074 -1.510 1.425 1.00 93.25 87 LEU A C 1
ATOM 581 O O . LEU A 1 87 ? 1.378 -2.379 2.238 1.00 93.25 87 LEU A O 1
ATOM 585 N N . VAL A 1 88 ? -0.143 -1.460 0.870 1.00 92.81 88 VAL A N 1
ATOM 586 C CA . VAL A 1 88 ? -1.183 -2.458 1.182 1.00 92.81 88 VAL A CA 1
ATOM 587 C C . VAL A 1 88 ? -0.751 -3.857 0.744 1.00 92.81 88 VAL A C 1
ATOM 589 O O . VAL A 1 88 ? -0.836 -4.791 1.535 1.00 92.81 88 VAL A O 1
ATOM 592 N N . LEU A 1 89 ? -0.254 -4.005 -0.486 1.00 92.19 89 LEU A N 1
ATOM 593 C CA . LEU A 1 89 ? 0.203 -5.296 -1.013 1.00 92.19 89 LEU A CA 1
ATOM 594 C C . LEU A 1 89 ? 1.387 -5.857 -0.213 1.00 92.19 89 LEU A C 1
ATOM 596 O O . LEU A 1 89 ? 1.438 -7.051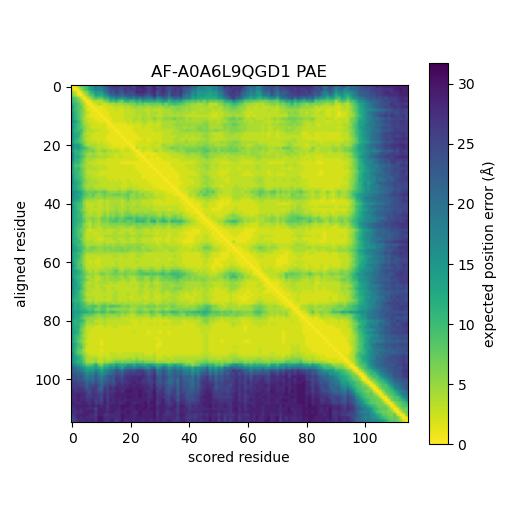 0.071 1.00 92.19 89 LEU A O 1
ATOM 600 N N . ALA A 1 90 ? 2.328 -4.999 0.178 1.00 92.12 90 ALA A N 1
ATOM 601 C CA . ALA A 1 90 ? 3.464 -5.372 1.006 1.00 92.12 90 ALA A CA 1
ATOM 602 C C . ALA A 1 90 ? 2.990 -5.824 2.392 1.00 92.12 90 ALA A C 1
ATOM 604 O O . ALA A 1 90 ? 3.387 -6.893 2.848 1.00 92.12 90 ALA A O 1
ATOM 605 N N . TYR A 1 91 ? 2.063 -5.082 3.009 1.00 91.19 91 TYR A N 1
ATOM 606 C CA . TYR A 1 91 ? 1.469 -5.460 4.290 1.00 91.19 91 TYR A CA 1
ATOM 607 C C . TYR A 1 91 ? 0.772 -6.821 4.212 1.00 91.19 91 TYR A C 1
ATOM 609 O O . TYR A 1 91 ? 1.002 -7.682 5.059 1.00 91.19 91 TYR A O 1
ATOM 617 N N . GLN A 1 92 ? -0.015 -7.053 3.158 1.00 90.25 92 GLN A N 1
ATOM 618 C CA . GLN A 1 92 ? -0.665 -8.338 2.907 1.00 90.25 92 GLN A CA 1
ATOM 619 C C . GLN A 1 92 ? 0.339 -9.489 2.803 1.00 90.25 92 GLN A C 1
ATOM 621 O O . GLN A 1 92 ? 0.086 -10.553 3.357 1.00 90.25 92 GLN A O 1
ATOM 626 N N . ARG A 1 93 ? 1.490 -9.284 2.149 1.00 87.75 93 ARG A N 1
ATOM 627 C CA . ARG A 1 93 ? 2.551 -10.302 2.055 1.00 87.75 93 ARG A CA 1
ATOM 628 C C . ARG A 1 93 ? 3.238 -10.566 3.391 1.00 87.75 93 ARG A C 1
ATOM 630 O O . ARG A 1 93 ? 3.546 -11.715 3.669 1.00 87.75 93 ARG A O 1
ATOM 637 N N . THR A 1 94 ? 3.460 -9.535 4.206 1.00 83.25 94 THR A N 1
ATOM 638 C CA . THR A 1 94 ? 4.079 -9.693 5.534 1.00 83.25 94 THR A CA 1
ATOM 639 C C . THR A 1 94 ? 3.141 -10.298 6.576 1.00 83.25 94 THR A C 1
ATOM 641 O O . THR A 1 94 ? 3.602 -10.927 7.521 1.00 83.25 94 THR A O 1
ATOM 644 N N . ALA A 1 95 ? 1.831 -10.079 6.432 1.00 79.12 95 ALA A N 1
ATOM 645 C CA . ALA A 1 95 ? 0.814 -10.545 7.371 1.00 79.12 95 ALA A CA 1
ATOM 646 C C . ALA A 1 95 ? 0.133 -11.849 6.928 1.00 79.12 95 ALA A C 1
ATOM 648 O O . ALA A 1 95 ? -0.508 -12.506 7.750 1.00 79.12 95 ALA A O 1
ATOM 649 N N . ALA A 1 96 ? 0.265 -12.244 5.657 1.00 64.31 96 ALA A N 1
ATOM 650 C CA . ALA A 1 96 ? 0.040 -13.628 5.273 1.00 64.31 96 ALA A CA 1
ATOM 651 C C . ALA A 1 96 ? 0.972 -14.496 6.133 1.00 64.31 96 ALA A C 1
ATOM 653 O O . ALA A 1 96 ? 2.156 -14.167 6.234 1.00 64.31 96 ALA A O 1
ATOM 654 N N . PRO A 1 97 ? 0.461 -15.557 6.789 1.00 46.66 97 PRO A N 1
ATOM 655 C CA . PRO A 1 97 ? 1.308 -16.446 7.565 1.00 46.66 97 PRO A CA 1
ATOM 656 C C . PRO A 1 97 ? 2.403 -16.932 6.629 1.00 46.66 97 PRO A C 1
ATOM 658 O O . PRO A 1 97 ? 2.119 -17.531 5.589 1.00 46.66 97 PRO A O 1
ATOM 661 N N . ALA A 1 98 ? 3.636 -16.573 6.961 1.00 43.53 98 ALA A N 1
ATOM 662 C CA . ALA A 1 98 ? 4.790 -16.930 6.179 1.00 43.53 98 ALA A CA 1
ATOM 663 C C . ALA A 1 98 ? 4.800 -18.456 6.002 1.00 43.53 98 ALA A C 1
ATOM 665 O O . ALA A 1 98 ? 5.012 -19.204 6.951 1.00 43.53 98 ALA A O 1
ATOM 666 N N . ALA A 1 99 ? 4.586 -18.917 4.771 1.00 38.12 99 ALA A N 1
ATOM 667 C CA . ALA A 1 99 ? 5.588 -19.811 4.227 1.00 38.12 99 ALA A CA 1
ATOM 668 C C . ALA A 1 99 ? 6.856 -18.947 4.166 1.00 38.12 99 ALA A C 1
ATOM 670 O O . ALA A 1 99 ? 6.910 -17.965 3.428 1.00 38.12 99 ALA A O 1
ATOM 671 N N . GLU A 1 100 ? 7.743 -19.213 5.111 1.00 36.47 100 GLU A N 1
ATOM 672 C CA . GLU A 1 100 ? 8.939 -18.472 5.501 1.00 36.47 100 GLU A CA 1
ATOM 673 C C . GLU A 1 100 ? 9.682 -17.853 4.300 1.00 36.47 100 GLU A C 1
ATOM 675 O O . GLU A 1 100 ? 10.126 -18.589 3.418 1.00 36.47 100 GLU A O 1
ATOM 680 N N . PRO A 1 101 ? 9.878 -16.521 4.229 1.00 41.22 101 PRO A N 1
ATOM 681 C CA . PRO A 1 101 ? 11.099 -16.017 3.642 1.00 41.22 101 PRO A CA 1
ATOM 682 C C . PRO A 1 101 ? 12.174 -16.246 4.698 1.00 41.22 101 PRO A C 1
ATOM 684 O O . PRO A 1 101 ? 12.190 -15.580 5.732 1.00 41.22 101 PRO A O 1
ATOM 687 N N . ASP A 1 102 ? 12.993 -17.254 4.435 1.00 36.97 102 ASP A N 1
ATOM 688 C CA . ASP A 1 102 ? 14.282 -17.509 5.055 1.00 36.97 102 ASP A CA 1
ATOM 689 C C . ASP A 1 102 ? 15.020 -16.174 5.253 1.00 36.97 102 ASP A C 1
ATOM 691 O O . ASP A 1 102 ? 15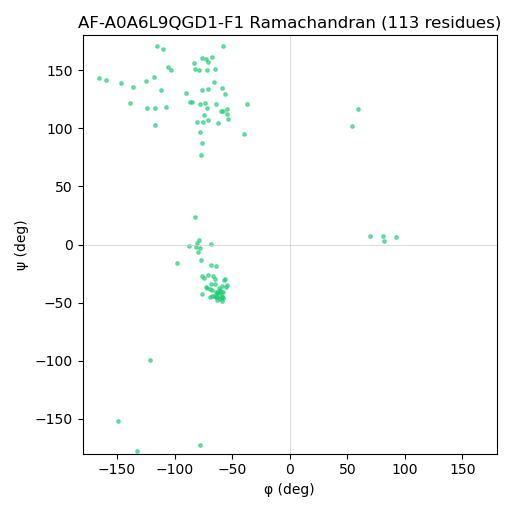.582 -15.574 4.335 1.00 36.97 102 ASP A O 1
ATOM 695 N N . ALA A 1 103 ? 14.876 -15.625 6.456 1.00 40.62 103 ALA A N 1
ATOM 696 C CA . ALA A 1 103 ? 15.809 -14.664 6.979 1.00 40.62 103 ALA A CA 1
ATOM 697 C C . ALA A 1 103 ? 16.979 -15.526 7.418 1.00 40.62 103 ALA A C 1
ATOM 699 O O . ALA A 1 103 ? 16.925 -16.112 8.493 1.00 40.62 103 ALA A O 1
ATOM 700 N N . GLU A 1 104 ? 17.985 -15.644 6.563 1.00 42.16 104 GLU A N 1
ATOM 701 C CA . GLU A 1 104 ? 19.292 -16.125 6.969 1.00 42.16 104 GLU A CA 1
ATOM 702 C C . GLU A 1 104 ? 20.018 -14.928 7.605 1.00 42.16 104 GLU A C 1
ATOM 704 O O . GLU A 1 104 ? 20.387 -13.980 6.898 1.00 42.16 104 GLU A O 1
ATOM 709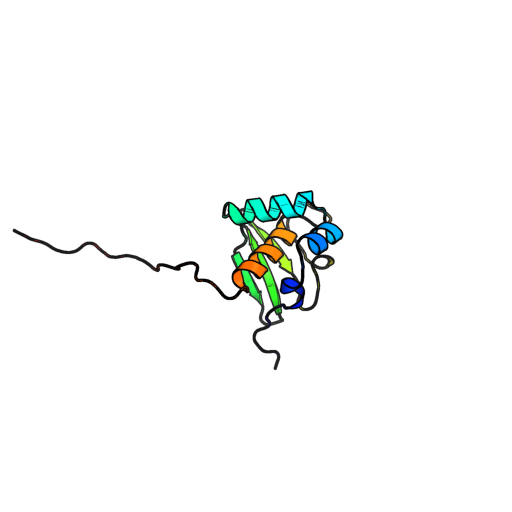 N N . PRO A 1 105 ? 20.158 -14.866 8.944 1.00 50.19 105 PRO A N 1
ATOM 710 C CA . PRO A 1 105 ? 21.047 -13.908 9.556 1.00 50.19 105 PRO A CA 1
ATOM 711 C C . PRO A 1 105 ? 22.482 -14.430 9.424 1.00 50.19 105 PRO A C 1
ATOM 713 O O . PRO A 1 105 ? 22.821 -15.486 9.938 1.00 50.19 105 PRO A O 1
ATOM 716 N N . GLU A 1 106 ? 23.300 -13.622 8.760 1.00 42.72 106 GLU A N 1
ATOM 717 C CA . GLU A 1 106 ? 24.666 -13.278 9.161 1.00 42.72 106 GLU A CA 1
ATOM 718 C C . GLU A 1 106 ? 25.719 -14.401 9.328 1.00 42.72 106 GLU A C 1
ATOM 720 O O . GLU A 1 106 ? 25.713 -15.190 10.264 1.00 42.72 106 GLU A O 1
ATOM 725 N N . ALA A 1 107 ? 26.734 -14.302 8.462 1.00 50.12 107 ALA A N 1
ATOM 726 C CA . ALA A 1 107 ? 28.160 -14.475 8.750 1.00 50.12 107 ALA A CA 1
ATOM 727 C C . ALA A 1 107 ? 28.631 -15.774 9.434 1.00 50.12 107 ALA A C 1
ATOM 729 O O . ALA A 1 107 ? 28.719 -15.869 10.657 1.00 50.12 107 ALA A O 1
ATOM 730 N N . GLU A 1 108 ? 29.193 -16.673 8.625 1.00 46.66 108 GLU A N 1
ATOM 731 C CA . GLU A 1 108 ? 30.349 -17.457 9.067 1.00 46.66 108 GLU A CA 1
ATOM 732 C C . GLU A 1 108 ? 31.647 -16.670 8.790 1.00 46.66 108 GLU A C 1
ATOM 734 O O . GLU A 1 108 ? 31.916 -16.308 7.641 1.00 46.66 108 GLU A O 1
ATOM 739 N N . PRO A 1 109 ? 32.482 -16.387 9.808 1.00 58.25 109 PRO A N 1
ATOM 740 C CA . PRO A 1 109 ? 33.887 -16.088 9.591 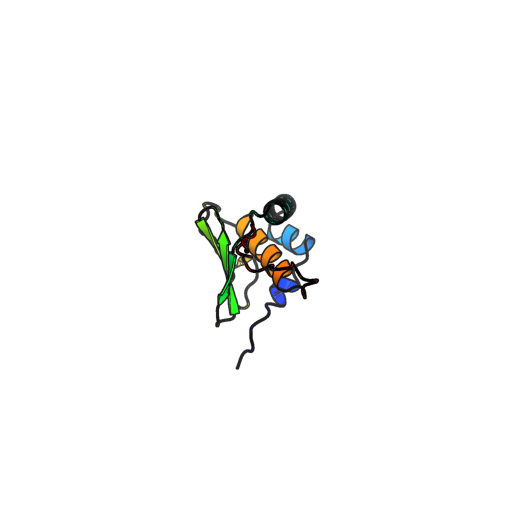1.00 58.25 109 PRO A CA 1
ATOM 741 C C . PRO A 1 109 ? 34.604 -17.394 9.231 1.00 58.25 109 PRO A C 1
ATOM 743 O O . PRO A 1 109 ? 34.597 -18.344 10.013 1.00 58.25 109 PRO A O 1
ATOM 746 N N . GLU A 1 110 ? 35.250 -17.445 8.066 1.00 50.78 110 GLU A N 1
ATOM 747 C CA . GLU A 1 110 ? 36.136 -18.557 7.720 1.00 50.78 110 GLU A CA 1
ATOM 748 C C . GLU A 1 110 ? 37.262 -18.694 8.767 1.00 50.78 110 GLU A C 1
ATOM 750 O O . GLU A 1 110 ? 38.128 -17.830 8.920 1.00 50.78 110 GLU A O 1
ATOM 755 N N . ALA A 1 111 ? 37.248 -19.812 9.487 1.00 56.38 111 ALA A N 1
ATOM 756 C CA . ALA A 1 111 ? 38.401 -20.448 10.129 1.00 56.38 111 ALA A CA 1
ATOM 757 C C . ALA A 1 111 ? 38.689 -21.765 9.362 1.00 56.38 111 ALA A C 1
ATOM 759 O O . ALA A 1 111 ? 37.800 -22.190 8.623 1.00 56.38 111 ALA A O 1
ATOM 760 N N . PRO A 1 112 ? 39.815 -22.502 9.529 1.00 59.31 112 PRO A N 1
ATOM 761 C CA . PRO A 1 112 ? 40.966 -22.341 10.423 1.00 59.31 112 PRO A CA 1
ATOM 762 C C . PRO A 1 112 ? 42.338 -22.499 9.703 1.00 59.31 112 PRO A C 1
ATOM 764 O O . PRO A 1 112 ? 42.426 -22.704 8.496 1.00 59.31 112 PRO A O 1
ATOM 767 N N . GLY A 1 113 ? 43.440 -22.423 10.459 1.00 52.81 113 GLY A N 1
ATOM 768 C CA . GLY A 1 113 ? 44.784 -22.729 9.957 1.00 52.81 113 GLY A CA 1
ATOM 769 C C . GLY A 1 113 ? 45.030 -24.217 9.678 1.00 52.81 113 GLY A C 1
ATOM 770 O O . GLY A 1 113 ? 44.411 -25.084 10.293 1.00 52.81 113 GLY A O 1
ATOM 771 N N . ALA A 1 114 ? 45.998 -24.499 8.803 1.00 49.09 114 ALA A N 1
ATOM 772 C CA . ALA A 1 114 ? 46.740 -25.757 8.772 1.00 49.09 114 ALA A CA 1
ATOM 773 C C . ALA A 1 114 ? 48.074 -25.603 8.016 1.00 49.09 114 ALA A C 1
ATOM 775 O O . ALA A 1 114 ? 48.108 -24.983 6.953 1.00 49.09 114 ALA A O 1
ATOM 776 N N . ALA A 1 115 ? 49.085 -26.289 8.566 1.00 42.81 115 ALA A N 1
ATOM 777 C CA . ALA A 1 115 ? 50.434 -26.600 8.067 1.00 42.81 115 ALA A CA 1
ATOM 778 C C . ALA A 1 115 ? 51.551 -25.580 8.348 1.00 42.81 115 ALA A C 1
ATOM 780 O O . ALA A 1 115 ? 51.664 -24.562 7.634 1.00 42.81 115 ALA A O 1
#